Protein AF-A0A3A0BFG3-F1 (afdb_monomer_lite)

pLDDT: mean 81.3, std 15.58, range [42.5, 97.69]

Structure (mmCIF, N/CA/C/O backbone):
data_AF-A0A3A0BFG3-F1
#
_entry.id   AF-A0A3A0BFG3-F1
#
loop_
_atom_site.group_PDB
_atom_site.id
_atom_site.type_symbol
_atom_site.label_atom_id
_atom_site.label_alt_id
_atom_site.label_comp_id
_atom_site.label_asym_id
_atom_site.label_entity_id
_atom_site.label_seq_id
_atom_site.pdbx_PDB_ins_code
_atom_site.Cartn_x
_atom_site.Cartn_y
_atom_site.Cartn_z
_atom_site.occupancy
_atom_site.B_iso_or_equiv
_atom_site.auth_seq_id
_atom_site.auth_comp_id
_atom_site.auth_asym_id
_atom_site.auth_atom_id
_atom_site.pdbx_PDB_model_num
ATOM 1 N N . MET A 1 1 ? -41.362 4.534 38.836 1.00 50.16 1 MET A N 1
ATOM 2 C CA . MET A 1 1 ? -40.815 4.667 37.464 1.00 50.16 1 MET A CA 1
ATOM 3 C C . MET A 1 1 ? -39.299 4.898 37.449 1.00 50.16 1 MET A C 1
ATOM 5 O O . MET A 1 1 ? -38.653 4.411 36.536 1.00 50.16 1 MET A O 1
ATOM 9 N N . THR A 1 2 ? -38.711 5.540 38.466 1.00 55.62 2 THR A N 1
ATOM 10 C CA . THR A 1 2 ? -37.260 5.811 38.599 1.00 55.62 2 THR A CA 1
ATOM 11 C C . THR A 1 2 ? -36.348 4.574 38.647 1.00 55.62 2 THR A C 1
ATOM 13 O O . THR A 1 2 ? -35.239 4.629 38.128 1.00 55.62 2 THR A O 1
ATOM 16 N N . ASN A 1 3 ? -36.815 3.445 39.195 1.00 61.09 3 ASN A N 1
ATOM 17 C CA . ASN A 1 3 ? -36.013 2.213 39.295 1.00 61.09 3 ASN A CA 1
ATOM 18 C C . ASN A 1 3 ? -35.621 1.607 37.936 1.00 61.09 3 ASN A C 1
ATOM 20 O O . ASN A 1 3 ? -34.558 1.011 37.823 1.00 61.09 3 ASN A O 1
ATOM 24 N N . ASN A 1 4 ? -36.455 1.770 36.904 1.00 76.88 4 ASN A N 1
ATOM 25 C CA . ASN A 1 4 ? -36.194 1.171 35.594 1.00 76.88 4 ASN A CA 1
ATOM 26 C C . ASN A 1 4 ? -35.120 1.954 34.820 1.00 76.88 4 ASN A C 1
ATOM 28 O O . ASN A 1 4 ? -34.210 1.375 34.242 1.00 76.88 4 ASN A O 1
ATOM 32 N N . THR A 1 5 ? -35.176 3.288 34.877 1.00 76.25 5 THR A N 1
ATOM 33 C CA . THR A 1 5 ? -34.194 4.163 34.220 1.00 76.25 5 THR A CA 1
ATOM 34 C C . THR A 1 5 ? -32.791 3.976 34.786 1.00 76.25 5 THR A C 1
ATOM 36 O O . THR A 1 5 ? -31.824 3.942 34.030 1.00 76.25 5 THR A O 1
ATOM 39 N N . GLN A 1 6 ? -32.675 3.841 36.110 1.00 83.81 6 GLN A N 1
ATOM 40 C CA . GLN A 1 6 ? -31.373 3.667 36.747 1.00 83.81 6 GLN A CA 1
ATOM 41 C C . GLN A 1 6 ? -30.766 2.299 36.427 1.00 83.81 6 GLN A C 1
ATOM 43 O O . GLN A 1 6 ? -29.577 2.233 36.133 1.00 83.81 6 GLN A O 1
ATOM 48 N N . GLN A 1 7 ? -31.588 1.244 36.397 1.00 88.38 7 GLN A N 1
ATOM 49 C CA . GLN A 1 7 ? -31.144 -0.093 36.008 1.00 88.38 7 GLN A CA 1
ATOM 50 C C . GLN A 1 7 ? -30.594 -0.110 34.576 1.00 88.38 7 GLN A C 1
ATOM 52 O O . GLN A 1 7 ? -29.471 -0.553 34.365 1.00 88.38 7 GLN A O 1
ATOM 57 N N . VAL A 1 8 ? -31.322 0.469 33.614 1.00 88.81 8 VAL A N 1
ATOM 58 C CA . VAL A 1 8 ? -30.881 0.517 32.208 1.00 88.81 8 VAL A CA 1
ATOM 59 C C . VAL A 1 8 ? -29.557 1.270 32.055 1.00 88.81 8 VAL A C 1
ATOM 61 O O . VAL A 1 8 ? -28.673 0.826 31.328 1.00 88.81 8 VAL A O 1
ATOM 64 N N . LYS A 1 9 ? -29.369 2.388 32.767 1.00 90.31 9 LYS A N 1
ATOM 65 C CA . LYS A 1 9 ? -28.086 3.111 32.763 1.00 90.31 9 LYS A CA 1
ATOM 66 C C . LYS A 1 9 ? -26.944 2.262 33.322 1.00 90.31 9 LYS A C 1
ATOM 68 O O . LYS A 1 9 ? -25.845 2.293 32.773 1.00 90.31 9 LYS A O 1
ATOM 73 N N . THR A 1 10 ? -27.186 1.513 34.398 1.00 91.81 10 THR A N 1
ATOM 74 C CA . THR A 1 10 ? -26.193 0.599 34.978 1.00 91.81 10 THR A CA 1
ATOM 75 C C . THR A 1 10 ? -25.827 -0.520 34.005 1.00 91.81 10 THR A C 1
ATOM 77 O O . THR A 1 10 ? -24.641 -0.805 33.845 1.00 91.81 10 THR A O 1
ATOM 80 N N . ASP A 1 11 ? -26.808 -1.086 33.303 1.00 91.88 11 ASP A N 1
ATOM 81 C CA . ASP A 1 11 ? -26.583 -2.140 32.311 1.00 91.88 11 ASP A CA 1
ATOM 82 C C . ASP A 1 11 ? -25.744 -1.623 31.123 1.00 91.88 11 ASP A C 1
ATOM 84 O O . ASP A 1 11 ? -24.776 -2.270 30.722 1.00 91.88 11 ASP A O 1
ATOM 88 N N . LEU A 1 12 ? -26.026 -0.410 30.627 1.00 90.56 12 LEU A N 1
ATOM 89 C CA . LEU A 1 12 ? -25.234 0.239 29.568 1.00 90.56 12 LEU A CA 1
ATOM 90 C C . LEU A 1 12 ? -23.784 0.520 30.003 1.00 90.56 12 LEU A C 1
ATOM 92 O O . LEU A 1 12 ? -22.852 0.396 29.207 1.00 90.56 12 LEU A O 1
ATOM 96 N N . ILE A 1 13 ? -23.567 0.889 31.269 1.00 91.56 13 ILE A N 1
ATOM 97 C CA . ILE A 1 13 ? -22.219 1.089 31.822 1.00 91.56 13 ILE A CA 1
ATOM 98 C C . ILE A 1 13 ? -21.469 -0.245 31.924 1.00 91.56 13 ILE A C 1
ATOM 100 O O . ILE A 1 13 ? -20.296 -0.301 31.553 1.00 91.56 13 ILE A O 1
ATOM 104 N N . ALA A 1 14 ? -22.136 -1.314 32.368 1.00 92.50 14 ALA A N 1
ATOM 105 C CA . ALA A 1 14 ? -21.547 -2.651 32.431 1.00 92.50 14 ALA A CA 1
ATOM 106 C C . ALA A 1 14 ? -21.168 -3.176 31.034 1.00 92.50 14 ALA A C 1
ATOM 108 O O . ALA A 1 14 ? -20.123 -3.809 30.865 1.00 92.50 14 ALA A O 1
ATOM 109 N N . GLU A 1 15 ? -21.970 -2.863 30.015 1.00 88.56 15 GLU A N 1
ATOM 110 C CA . GLU A 1 15 ? -21.640 -3.170 28.625 1.00 88.56 15 GLU A CA 1
ATOM 111 C C . GLU A 1 15 ? -20.397 -2.400 28.148 1.00 88.56 15 GLU A C 1
ATOM 113 O O . GLU A 1 15 ? -19.517 -2.978 27.508 1.00 88.56 15 GLU A O 1
ATOM 118 N N . LEU A 1 16 ? -20.262 -1.115 28.503 1.00 88.06 16 LEU A N 1
ATOM 119 C CA . LEU A 1 16 ? -19.040 -0.352 28.227 1.00 88.06 16 LEU A CA 1
ATOM 120 C C . LEU A 1 16 ? -17.812 -0.945 28.931 1.00 88.06 16 LEU A C 1
ATOM 122 O O . LEU A 1 16 ? -16.733 -0.947 28.343 1.00 88.06 16 LEU A O 1
ATOM 126 N N . ASP A 1 17 ? -17.955 -1.466 30.151 1.00 89.62 17 ASP A N 1
ATOM 127 C CA . ASP A 1 17 ? -16.866 -2.144 30.865 1.00 89.62 17 ASP A CA 1
ATOM 128 C C . ASP A 1 17 ? -16.402 -3.421 30.158 1.00 89.62 17 ASP A C 1
ATOM 130 O O . ASP A 1 17 ? -15.196 -3.626 29.994 1.00 89.62 17 ASP A O 1
ATOM 134 N N . GLN A 1 18 ? -17.336 -4.237 29.662 1.00 86.69 18 GLN A N 1
ATOM 135 C CA . GLN A 1 18 ? -16.992 -5.398 28.833 1.00 86.69 18 GLN A CA 1
ATOM 136 C C . GLN A 1 18 ? -16.264 -4.977 27.554 1.00 86.69 18 GLN A C 1
ATOM 138 O O . GLN A 1 18 ? -15.241 -5.553 27.199 1.00 86.69 18 GLN A O 1
ATOM 143 N N . ARG A 1 19 ? -16.697 -3.892 26.907 1.00 81.50 19 ARG A N 1
ATOM 144 C CA . ARG A 1 19 ? -16.033 -3.378 25.697 1.00 81.50 19 ARG A CA 1
ATOM 145 C C . ARG A 1 19 ? -14.615 -2.861 25.949 1.00 81.50 19 ARG A C 1
ATOM 147 O O . ARG A 1 19 ? -13.792 -2.906 25.033 1.00 81.50 19 ARG A O 1
ATOM 154 N N . ILE A 1 20 ? -14.311 -2.367 27.152 1.00 83.25 20 ILE A N 1
ATOM 155 C CA . ILE A 1 20 ? -12.929 -2.045 27.548 1.00 83.25 20 ILE A CA 1
ATOM 156 C C . ILE A 1 20 ? -12.110 -3.338 27.641 1.00 83.25 20 ILE A C 1
ATOM 158 O O . ILE A 1 20 ? -10.992 -3.380 27.127 1.00 83.25 20 ILE A O 1
ATOM 162 N N . ALA A 1 21 ? -12.659 -4.384 28.269 1.00 83.38 21 ALA A N 1
ATOM 163 C CA . ALA A 1 21 ? -11.993 -5.681 28.402 1.00 83.38 21 ALA A CA 1
ATOM 164 C C . ALA A 1 21 ? -11.727 -6.338 27.035 1.00 83.38 21 ALA A C 1
ATOM 166 O O . ALA A 1 21 ? -10.638 -6.864 26.810 1.00 83.38 21 ALA A O 1
ATOM 167 N N . ASP A 1 22 ? -12.670 -6.208 26.100 1.00 79.88 22 ASP A N 1
ATOM 168 C CA . ASP A 1 22 ? -12.551 -6.687 24.718 1.00 79.88 22 ASP A CA 1
ATOM 169 C C . ASP A 1 22 ? -11.627 -5.815 23.841 1.00 79.88 22 ASP A C 1
ATOM 171 O O . ASP A 1 22 ? -11.401 -6.123 22.668 1.00 79.88 22 ASP A O 1
ATOM 175 N N . GLY A 1 23 ? -11.104 -4.698 24.366 1.00 72.19 23 GLY A N 1
ATOM 176 C CA . GLY A 1 23 ? -10.247 -3.768 23.624 1.00 72.19 23 GLY A CA 1
ATOM 177 C C . GLY A 1 23 ? -10.966 -3.003 22.505 1.00 72.19 23 GLY A C 1
ATOM 178 O O . GLY A 1 23 ? -10.316 -2.488 21.593 1.00 72.19 23 GLY A O 1
ATOM 179 N N . ILE A 1 24 ? -12.300 -2.929 22.553 1.00 72.94 24 ILE A N 1
ATOM 180 C CA . ILE A 1 24 ? -13.144 -2.264 21.547 1.00 72.94 24 ILE A CA 1
ATOM 181 C C . ILE A 1 24 ? -13.105 -0.741 21.724 1.00 72.94 24 ILE A C 1
ATOM 183 O O . ILE A 1 24 ? -13.128 -0.001 20.743 1.00 72.94 24 ILE A O 1
ATOM 187 N N . ILE A 1 25 ? -13.016 -0.262 22.967 1.00 76.88 25 ILE A N 1
ATOM 188 C CA . ILE A 1 25 ? -12.996 1.166 23.297 1.00 76.88 25 ILE A CA 1
ATOM 189 C C . ILE A 1 25 ? -11.826 1.505 24.228 1.00 76.88 25 ILE A C 1
ATOM 191 O O . ILE A 1 25 ? -11.535 0.786 25.181 1.00 76.88 25 ILE A O 1
ATOM 195 N N . GLU A 1 26 ? -11.147 2.624 23.962 1.00 79.38 26 GLU A N 1
ATOM 196 C CA . GLU A 1 26 ? -10.113 3.144 24.862 1.00 79.38 26 GLU A CA 1
ATOM 197 C C . GLU A 1 26 ? -10.727 3.585 26.195 1.00 79.38 26 GLU A C 1
ATOM 199 O O . GLU A 1 26 ? -11.787 4.214 26.229 1.00 79.38 26 GLU A O 1
ATOM 204 N N . LYS A 1 27 ? -10.023 3.312 27.300 1.00 83.75 27 LYS A N 1
ATOM 205 C CA . LYS A 1 27 ? -10.493 3.616 28.659 1.00 83.75 27 LYS A CA 1
ATOM 206 C C . LYS A 1 27 ? -10.908 5.082 28.836 1.00 83.75 27 LYS A C 1
ATOM 208 O O . LYS A 1 27 ? -11.953 5.349 29.412 1.00 83.75 27 LYS A O 1
ATOM 213 N N . THR A 1 28 ? -10.143 6.022 28.283 1.00 81.19 28 THR A N 1
ATOM 214 C CA . THR A 1 28 ? -10.436 7.466 28.322 1.00 81.19 28 THR A CA 1
ATOM 215 C C . THR A 1 28 ? -11.759 7.826 27.643 1.00 81.19 28 THR A C 1
ATOM 217 O O . THR A 1 28 ? -12.533 8.615 28.186 1.00 81.19 28 THR A O 1
ATOM 220 N N . ASN A 1 29 ? -12.050 7.224 26.487 1.00 81.38 29 ASN A N 1
ATOM 221 C CA . ASN A 1 29 ? -13.307 7.430 25.766 1.00 81.38 29 ASN A CA 1
ATOM 222 C C . ASN A 1 29 ? -14.477 6.778 26.509 1.00 81.38 29 ASN A C 1
ATOM 224 O O . ASN A 1 29 ? -15.533 7.389 26.650 1.00 81.38 29 ASN A O 1
ATOM 228 N N . ALA A 1 30 ? -14.280 5.571 27.043 1.00 87.44 30 ALA A N 1
ATOM 229 C CA . ALA A 1 30 ? -15.295 4.891 27.839 1.00 87.44 30 ALA A CA 1
ATOM 230 C C . ALA A 1 30 ? -15.634 5.658 29.127 1.00 87.44 30 ALA A C 1
ATOM 232 O O . ALA A 1 30 ? -16.807 5.792 29.466 1.00 87.44 30 ALA A O 1
ATOM 233 N N . ASP A 1 31 ? -14.638 6.225 29.811 1.00 90.00 31 ASP A N 1
ATOM 234 C CA . ASP A 1 31 ? -14.841 7.038 31.014 1.00 90.00 31 ASP A CA 1
ATOM 235 C C . ASP A 1 31 ? -15.672 8.300 30.719 1.00 90.00 31 ASP A C 1
ATOM 237 O O . ASP A 1 31 ? -16.517 8.690 31.529 1.00 90.00 31 ASP A O 1
ATOM 241 N N . LEU A 1 32 ? -15.483 8.924 29.548 1.00 90.12 32 LEU A N 1
ATOM 242 C CA . LEU A 1 32 ? -16.328 10.031 29.091 1.00 90.12 32 LEU A CA 1
ATOM 243 C C . LEU A 1 32 ? -17.768 9.566 28.826 1.00 90.12 32 LEU A C 1
ATOM 245 O O . LEU A 1 32 ? -18.706 10.186 29.325 1.00 90.12 32 LEU A O 1
ATOM 249 N N . LEU A 1 33 ? -17.951 8.461 28.097 1.00 91.06 33 LEU A N 1
ATOM 250 C CA . LEU A 1 33 ? -19.281 7.918 27.797 1.00 91.06 33 LEU A CA 1
ATOM 251 C C . LEU A 1 33 ? -20.046 7.532 29.067 1.00 91.06 33 LEU A C 1
ATOM 253 O O . LEU A 1 33 ? -21.224 7.856 29.187 1.00 91.06 33 LEU A O 1
ATOM 257 N N . LYS A 1 34 ? -19.383 6.930 30.059 1.00 93.50 34 LYS A N 1
ATOM 258 C CA . LYS A 1 34 ? -19.996 6.607 31.359 1.00 93.50 34 LYS A CA 1
ATOM 259 C C . LYS A 1 34 ? -20.505 7.849 32.087 1.00 93.50 34 LYS A C 1
ATOM 2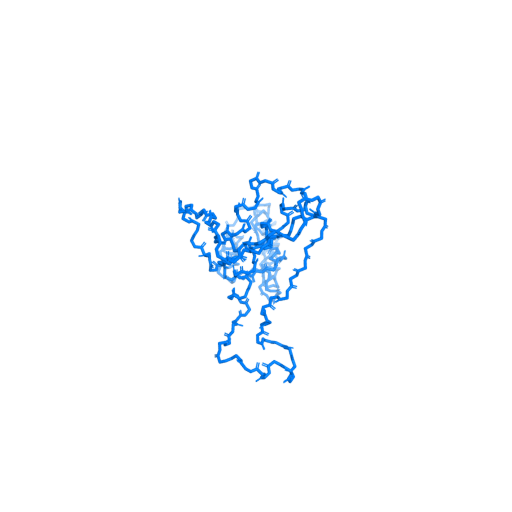61 O O . LYS A 1 34 ? -21.604 7.820 32.644 1.00 93.50 34 LYS A O 1
ATOM 266 N N . LYS A 1 35 ? -19.741 8.949 32.069 1.00 94.19 35 LYS A N 1
ATOM 267 C CA . LYS A 1 35 ? -20.185 10.231 32.645 1.00 94.19 35 LYS A CA 1
ATOM 268 C C . LYS A 1 35 ? -21.423 10.757 31.924 1.00 94.19 35 LYS A C 1
ATOM 270 O O . LYS A 1 35 ? -22.379 11.148 32.584 1.00 94.19 35 LYS A O 1
ATOM 275 N N . LEU A 1 36 ? -21.425 10.715 30.594 1.00 92.69 36 LEU A N 1
ATOM 276 C CA . LEU A 1 36 ? -22.550 11.170 29.777 1.00 92.69 36 LEU A CA 1
ATOM 277 C C . LEU A 1 36 ? -23.813 10.313 30.005 1.00 92.69 36 LEU A C 1
ATOM 279 O O . LEU A 1 36 ? -24.880 10.868 30.237 1.00 92.69 36 LEU A O 1
ATOM 283 N N . ILE A 1 37 ? -23.695 8.980 30.049 1.00 92.75 37 ILE A N 1
ATOM 284 C CA . ILE A 1 37 ? -24.814 8.054 30.335 1.00 92.75 37 ILE A CA 1
ATOM 285 C C . ILE A 1 37 ? -25.397 8.296 31.729 1.00 92.75 37 ILE A C 1
ATOM 287 O O . ILE A 1 37 ? -26.617 8.298 31.913 1.00 92.75 37 ILE A O 1
ATOM 291 N N . THR A 1 38 ? -24.530 8.517 32.720 1.00 92.75 38 THR A N 1
ATOM 292 C CA . THR A 1 38 ? -24.959 8.801 34.096 1.00 92.75 38 THR A CA 1
ATOM 293 C C . THR A 1 38 ? -25.799 10.079 34.138 1.00 92.75 38 THR A C 1
ATOM 295 O O . THR A 1 38 ? -26.884 10.076 34.727 1.00 92.75 38 THR A O 1
ATOM 298 N N . SER A 1 39 ? -25.341 11.125 33.445 1.00 92.38 39 SER A N 1
ATOM 299 C CA . SER A 1 39 ? -25.984 12.441 33.385 1.00 92.38 39 SER A CA 1
ATOM 300 C C . SER A 1 39 ? -27.173 12.548 32.423 1.00 92.38 39 SER A C 1
ATOM 302 O O . SER A 1 39 ? -27.833 13.575 32.444 1.00 92.38 39 SER A O 1
ATOM 304 N N . ALA A 1 40 ? -27.458 11.535 31.599 1.00 91.81 40 ALA A N 1
ATOM 305 C CA . ALA A 1 40 ? -28.534 11.592 30.606 1.00 91.81 40 ALA A CA 1
ATOM 306 C C . ALA A 1 40 ? -29.923 11.798 31.244 1.00 91.81 40 ALA A C 1
ATOM 308 O O . ALA A 1 40 ? -30.274 11.116 32.213 1.00 91.81 40 ALA A O 1
ATOM 309 N N . ASP A 1 41 ? -30.752 12.664 30.673 1.00 88.88 41 ASP A N 1
ATOM 310 C CA . ASP A 1 41 ? -32.079 13.004 31.202 1.00 88.88 41 ASP A CA 1
ATOM 311 C C . ASP A 1 41 ? -33.134 11.942 30.851 1.00 88.88 41 ASP A C 1
ATOM 313 O O . ASP A 1 41 ? -34.174 11.824 31.506 1.00 88.88 41 ASP A O 1
ATOM 317 N N . SER A 1 42 ? -32.862 11.120 29.833 1.00 90.25 42 SER A N 1
ATOM 318 C CA . SER A 1 42 ? -33.757 10.055 29.379 1.00 90.25 42 SER A CA 1
ATOM 319 C C . SER A 1 42 ? -33.029 8.745 29.072 1.00 90.25 42 SER A C 1
ATOM 321 O O . SER A 1 42 ? -31.827 8.711 28.814 1.00 90.25 42 SER A O 1
ATOM 323 N N . ILE A 1 43 ? -33.787 7.643 29.059 1.00 88.19 43 ILE A N 1
ATOM 324 C CA . ILE A 1 43 ? -33.279 6.330 28.633 1.00 88.19 43 ILE A CA 1
ATOM 325 C C . ILE A 1 43 ? -32.793 6.389 27.177 1.00 88.19 43 ILE A C 1
ATOM 327 O O . ILE A 1 43 ? -31.728 5.869 26.867 1.00 88.19 43 ILE A O 1
ATOM 331 N N . ASN A 1 44 ? -33.538 7.061 26.295 1.00 89.88 44 ASN A N 1
ATOM 332 C CA . ASN A 1 44 ? -33.179 7.171 24.880 1.00 89.88 44 ASN A CA 1
ATOM 333 C C . ASN A 1 44 ? -31.858 7.918 24.681 1.00 89.88 44 ASN A C 1
ATOM 335 O O . ASN A 1 44 ? -31.040 7.516 23.863 1.00 89.88 44 ASN A O 1
ATOM 339 N N . GLU A 1 45 ? -31.632 8.983 25.448 1.00 90.06 45 GLU A N 1
ATOM 340 C CA . GLU A 1 45 ? -30.365 9.709 25.427 1.00 90.06 45 GLU A CA 1
ATOM 341 C C . GLU A 1 45 ? -29.206 8.828 25.913 1.00 90.06 45 GLU A C 1
ATOM 343 O O . GLU A 1 45 ? -28.174 8.759 25.249 1.00 90.06 45 GLU A O 1
ATOM 348 N N . ALA A 1 46 ? -29.396 8.082 27.005 1.00 89.81 46 ALA A N 1
ATOM 349 C CA . ALA A 1 46 ? -28.400 7.130 27.495 1.00 89.81 46 ALA A CA 1
ATOM 350 C C . ALA A 1 46 ? -28.046 6.056 26.445 1.00 89.81 46 ALA A C 1
ATOM 352 O O . ALA A 1 46 ? -26.868 5.739 26.274 1.00 89.81 46 ALA A O 1
ATOM 353 N N . ILE A 1 47 ? -29.040 5.539 25.714 1.00 86.88 47 ILE A N 1
ATOM 354 C CA . ILE A 1 47 ? -28.840 4.570 24.625 1.00 86.88 47 ILE A CA 1
ATOM 355 C C . ILE A 1 47 ? -28.044 5.201 23.476 1.00 86.88 47 ILE A C 1
ATOM 357 O O . ILE A 1 47 ? -27.023 4.644 23.080 1.00 86.88 47 ILE A O 1
ATOM 361 N N . MET A 1 48 ? -28.434 6.390 22.998 1.00 84.62 48 MET A N 1
ATOM 362 C CA . MET A 1 48 ? -27.709 7.092 21.926 1.00 84.62 48 MET A CA 1
ATOM 363 C C . MET A 1 48 ? -26.249 7.374 22.308 1.00 84.62 48 MET A C 1
ATOM 365 O O . MET A 1 48 ? -25.345 7.221 21.488 1.00 84.62 48 MET A O 1
ATOM 369 N N . ILE A 1 49 ? -25.985 7.741 23.565 1.00 88.25 49 ILE A N 1
ATOM 370 C CA . ILE A 1 49 ? -24.619 7.937 24.067 1.00 88.25 49 ILE A CA 1
ATOM 371 C C . ILE A 1 49 ? -23.844 6.610 24.077 1.00 88.25 49 ILE A C 1
ATOM 373 O O . ILE A 1 49 ? -22.683 6.577 23.670 1.00 88.25 49 ILE A O 1
ATOM 377 N N . ALA A 1 50 ? -24.456 5.508 24.515 1.00 85.12 50 ALA A N 1
ATOM 378 C CA . ALA A 1 50 ? -23.811 4.194 24.522 1.00 85.12 50 ALA A CA 1
ATOM 379 C C . ALA A 1 50 ? -23.497 3.680 23.101 1.00 85.12 50 ALA A C 1
ATOM 381 O O . ALA A 1 50 ? -22.464 3.030 22.884 1.00 85.12 50 ALA A O 1
ATOM 382 N N . GLU A 1 51 ? -24.343 4.014 22.123 1.00 82.12 51 GLU A N 1
ATOM 383 C CA . GLU A 1 51 ? -24.139 3.733 20.698 1.00 82.12 51 GLU A CA 1
ATOM 384 C C . GLU A 1 51 ? -22.932 4.483 20.119 1.00 82.12 51 GLU A C 1
ATOM 386 O O . GLU A 1 51 ? -22.202 3.904 19.315 1.00 82.12 51 GLU A O 1
ATOM 391 N N . LEU A 1 52 ? -22.610 5.698 20.583 1.00 79.38 52 LEU A N 1
ATOM 392 C CA . LEU A 1 52 ? -21.366 6.385 20.185 1.00 79.38 52 LEU A CA 1
ATOM 393 C C . LEU A 1 52 ? -20.108 5.572 20.542 1.00 79.38 52 LEU A C 1
ATOM 395 O O . LEU A 1 52 ? -19.079 5.688 19.875 1.00 79.38 52 LEU A O 1
ATOM 399 N N . GLY A 1 53 ? -20.196 4.715 21.564 1.00 68.69 53 GLY A N 1
ATOM 400 C CA . GLY A 1 53 ? -19.151 3.764 21.947 1.00 68.69 53 GLY A CA 1
ATOM 401 C C . GLY A 1 53 ? -19.130 2.459 21.144 1.00 68.69 53 GLY A C 1
ATOM 402 O O . GLY A 1 53 ? -18.254 1.632 21.388 1.00 68.69 53 GLY A O 1
ATOM 403 N N . THR A 1 54 ? -20.080 2.234 20.225 1.00 63.44 54 THR A N 1
ATOM 404 C CA . THR A 1 54 ? -20.157 1.028 19.366 1.00 63.44 54 THR A CA 1
ATOM 405 C C . THR A 1 54 ? -19.476 1.197 18.009 1.00 63.44 54 THR A C 1
ATOM 407 O O . THR A 1 54 ? -19.150 0.205 17.357 1.00 63.44 54 THR A O 1
ATOM 410 N N . THR A 1 55 ? -19.236 2.437 17.571 1.00 55.78 55 THR A N 1
ATOM 411 C CA . THR A 1 55 ? -18.932 2.744 16.162 1.00 55.78 55 THR A CA 1
ATOM 412 C C . THR A 1 55 ? -17.536 2.312 15.704 1.00 55.78 55 THR A C 1
ATOM 414 O O . THR A 1 55 ? -17.262 2.301 14.508 1.00 55.78 55 THR A O 1
ATOM 417 N N . TYR A 1 56 ? -16.641 1.900 16.604 1.00 51.91 56 TYR A N 1
ATOM 418 C CA . TYR A 1 56 ? -15.270 1.560 16.229 1.00 51.91 56 TYR A CA 1
ATOM 419 C C . TYR A 1 56 ? -14.863 0.176 16.709 1.00 51.91 56 TYR A C 1
ATOM 421 O O . TYR A 1 56 ? -14.051 0.021 17.615 1.00 51.91 56 TYR A O 1
ATOM 429 N N . LYS A 1 57 ? -15.278 -0.857 15.971 1.00 49.19 57 LYS A N 1
ATOM 430 C CA . LYS A 1 57 ? -14.314 -1.934 15.761 1.00 49.19 57 LYS A CA 1
ATOM 431 C C . LYS A 1 57 ? -13.161 -1.323 14.966 1.00 49.19 57 LYS A C 1
ATOM 433 O O . LYS A 1 57 ? -13.326 -1.006 13.790 1.00 49.19 57 LYS A O 1
ATOM 438 N N . ARG A 1 58 ? -11.978 -1.179 15.572 1.00 51.38 58 ARG A N 1
ATOM 439 C CA . ARG A 1 58 ? -10.719 -1.012 14.819 1.00 51.38 58 ARG A CA 1
ATOM 440 C C . ARG A 1 58 ? -10.392 -2.320 14.082 1.00 51.38 58 ARG A C 1
ATOM 442 O O . ARG A 1 58 ? -9.322 -2.893 14.244 1.00 51.38 58 ARG A O 1
ATOM 449 N N . THR A 1 59 ? -11.325 -2.830 13.280 1.00 59.62 59 THR A N 1
ATOM 450 C CA . THR A 1 59 ? -11.100 -3.937 12.353 1.00 59.62 59 THR A CA 1
ATOM 451 C C . THR A 1 59 ? -10.314 -3.378 11.183 1.00 59.62 59 THR A C 1
ATOM 453 O O . THR A 1 59 ? -10.871 -2.938 10.181 1.00 59.62 59 THR A O 1
ATOM 456 N N . GLY A 1 60 ? -9.004 -3.310 11.358 1.00 67.44 60 GLY A N 1
ATOM 457 C CA . GLY A 1 60 ? -8.094 -2.788 10.361 1.00 67.44 60 GLY A CA 1
ATOM 458 C C . GLY A 1 60 ? -6.661 -3.098 10.745 1.00 67.44 60 GLY A C 1
ATOM 459 O O . GLY A 1 60 ? -6.306 -3.152 11.924 1.00 67.44 60 GLY A O 1
ATOM 460 N N . PHE A 1 61 ? -5.833 -3.311 9.736 1.00 72.56 61 PHE A N 1
ATOM 461 C CA . PHE A 1 61 ? -4.400 -3.410 9.923 1.00 72.56 61 PHE A CA 1
ATOM 462 C C . PHE A 1 61 ? -3.829 -1.995 10.067 1.00 72.56 61 PHE A C 1
ATOM 464 O O . PHE A 1 61 ? -3.838 -1.223 9.109 1.00 72.56 61 PHE A O 1
ATOM 471 N N . HIS A 1 62 ? -3.383 -1.646 11.273 1.00 76.06 62 HIS A N 1
ATOM 472 C CA . HIS A 1 62 ? -2.852 -0.323 11.598 1.00 76.06 62 HIS A CA 1
ATOM 473 C C . HIS A 1 62 ? -1.340 -0.405 11.799 1.00 76.06 62 HIS A C 1
ATOM 475 O O . HIS A 1 62 ? -0.836 -1.351 12.404 1.00 76.06 62 HIS A O 1
ATOM 481 N N . PHE A 1 63 ? -0.627 0.599 11.307 1.00 74.50 63 PHE A N 1
ATOM 482 C CA . PHE A 1 63 ? 0.803 0.775 11.523 1.00 74.50 63 PHE A CA 1
ATOM 483 C C . PHE A 1 63 ? 1.119 2.267 11.534 1.00 74.50 63 PHE A C 1
ATOM 485 O O . PHE A 1 63 ? 0.435 3.050 10.862 1.00 74.50 63 PHE A O 1
ATOM 492 N N . ASP A 1 64 ? 2.157 2.658 12.269 1.00 67.62 64 ASP A N 1
ATOM 493 C CA . ASP A 1 64 ? 2.603 4.046 12.284 1.00 67.62 64 ASP A CA 1
ATOM 494 C C . ASP A 1 64 ? 3.189 4.405 10.922 1.00 67.62 64 ASP A C 1
ATOM 496 O O . ASP A 1 64 ? 4.334 4.072 10.608 1.00 67.62 64 ASP A O 1
ATOM 500 N N . LYS A 1 65 ? 2.389 5.086 10.094 1.00 63.06 65 LYS A N 1
ATOM 501 C CA . LYS A 1 65 ? 2.807 5.519 8.763 1.00 63.06 65 LYS A CA 1
ATOM 502 C C . LYS A 1 65 ? 3.880 6.594 8.894 1.00 63.06 65 LYS A C 1
ATOM 504 O O . LYS A 1 65 ? 3.589 7.785 9.014 1.00 63.06 65 LYS A O 1
ATOM 509 N N . ARG A 1 66 ? 5.137 6.185 8.779 1.00 65.88 66 ARG A N 1
ATOM 510 C CA . ARG A 1 66 ? 6.265 7.086 8.546 1.00 65.88 66 ARG A CA 1
ATOM 511 C C . ARG A 1 66 ? 6.228 7.483 7.079 1.00 65.88 66 ARG A C 1
ATOM 513 O O . ARG A 1 66 ? 6.889 6.875 6.247 1.00 65.88 66 ARG A O 1
ATOM 520 N N . LEU A 1 67 ? 5.354 8.434 6.753 1.00 56.56 67 LEU A N 1
ATOM 521 C CA . LEU A 1 67 ? 5.261 9.009 5.415 1.00 56.56 67 LEU A CA 1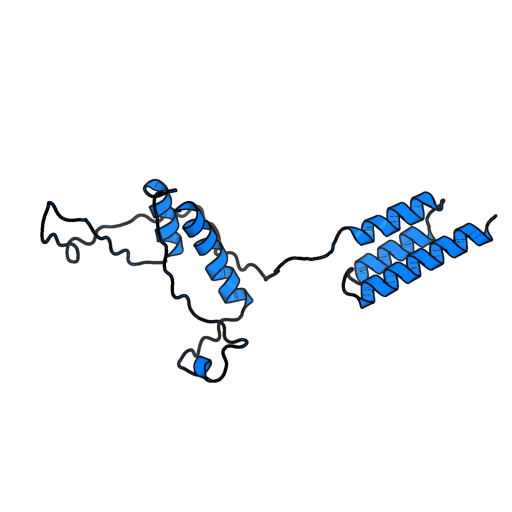
ATOM 522 C C . LEU A 1 67 ? 6.666 9.436 4.967 1.00 56.56 67 LEU A C 1
ATOM 524 O O . LEU A 1 67 ? 7.229 10.381 5.522 1.00 56.56 67 LEU A O 1
ATOM 528 N N . GLU A 1 68 ? 7.208 8.782 3.936 1.00 58.84 68 GLU A N 1
ATOM 529 C CA . GLU A 1 68 ? 8.115 9.483 3.031 1.00 58.84 68 GLU A CA 1
ATOM 530 C C . GLU A 1 68 ? 7.366 10.754 2.614 1.00 58.84 68 GLU A C 1
ATOM 532 O O . GLU A 1 68 ? 6.225 10.685 2.145 1.00 58.84 68 GLU A O 1
ATOM 537 N N . ARG A 1 69 ? 7.931 11.924 2.936 1.00 57.03 69 ARG A N 1
ATOM 538 C CA . ARG A 1 69 ? 7.271 13.205 2.681 1.00 57.03 69 ARG A CA 1
ATOM 539 C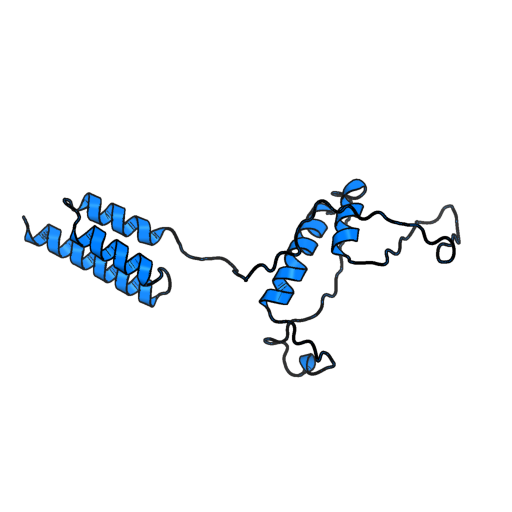 C . ARG A 1 69 ? 6.970 13.270 1.189 1.00 57.03 69 ARG A C 1
ATOM 541 O O . ARG A 1 69 ? 7.897 13.268 0.386 1.00 57.03 69 ARG A O 1
ATOM 548 N N . MET A 1 70 ? 5.690 13.329 0.830 1.00 56.19 70 MET A N 1
ATOM 549 C CA . MET A 1 70 ? 5.297 13.684 -0.528 1.00 56.19 70 MET A CA 1
ATOM 550 C C . MET A 1 70 ? 5.667 15.153 -0.703 1.00 56.19 70 MET A C 1
ATOM 552 O O . MET A 1 70 ? 4.972 16.035 -0.207 1.00 56.19 70 MET A O 1
ATOM 556 N N . THR A 1 71 ? 6.840 15.401 -1.273 1.00 65.31 71 THR A N 1
ATOM 557 C CA . THR A 1 71 ? 7.295 16.743 -1.616 1.00 65.31 71 THR A CA 1
ATOM 558 C C . THR A 1 71 ? 6.857 17.066 -3.038 1.00 65.31 71 THR A C 1
ATOM 560 O O . THR A 1 71 ? 6.660 16.167 -3.854 1.00 65.31 71 THR A O 1
ATOM 563 N N . ASP A 1 72 ? 6.804 18.352 -3.375 1.00 68.31 72 ASP A N 1
ATOM 564 C CA . ASP A 1 72 ? 6.589 18.819 -4.754 1.00 68.31 72 ASP A CA 1
ATOM 565 C C . ASP A 1 72 ? 7.809 18.556 -5.668 1.00 68.31 72 ASP A C 1
ATOM 567 O O . ASP A 1 72 ? 7.930 19.098 -6.767 1.00 68.31 72 ASP A O 1
ATOM 571 N N . THR A 1 73 ? 8.765 17.741 -5.210 1.00 78.31 73 THR A N 1
ATOM 572 C CA . THR A 1 73 ? 9.988 17.419 -5.938 1.00 78.31 73 THR A CA 1
ATOM 573 C C . THR A 1 73 ? 9.691 16.390 -7.018 1.00 78.31 73 THR A C 1
ATOM 575 O O . THR A 1 73 ? 9.424 15.225 -6.734 1.00 78.31 73 THR A O 1
ATOM 578 N N . ILE A 1 74 ? 9.826 16.802 -8.273 1.00 76.69 74 ILE A N 1
ATOM 579 C CA . ILE A 1 74 ? 9.733 15.902 -9.420 1.00 76.69 74 ILE A CA 1
ATOM 580 C C . ILE A 1 74 ? 11.136 15.387 -9.755 1.00 76.69 74 ILE A C 1
ATOM 582 O O . ILE A 1 74 ? 12.061 16.173 -9.970 1.00 76.69 74 ILE A O 1
ATOM 586 N N . LYS A 1 75 ? 11.300 14.064 -9.830 1.00 87.56 75 LYS A N 1
ATOM 587 C CA . LYS A 1 75 ? 12.514 13.431 -10.366 1.00 87.56 75 LYS A CA 1
ATOM 588 C C . LYS A 1 75 ? 12.251 12.956 -11.786 1.00 87.56 75 LYS A C 1
ATOM 590 O O . LYS A 1 75 ? 11.206 12.371 -12.032 1.00 87.56 75 LYS A O 1
ATOM 595 N N . TYR A 1 76 ? 13.189 13.191 -12.698 1.00 88.56 76 TYR A N 1
ATOM 596 C CA . TYR A 1 76 ? 13.093 12.770 -14.097 1.00 88.56 76 TYR A CA 1
ATOM 597 C C . TYR A 1 76 ? 14.101 11.663 -14.411 1.00 88.56 76 TYR A C 1
ATOM 599 O O . TYR A 1 76 ? 15.182 11.592 -13.820 1.00 88.56 76 TYR A O 1
ATOM 607 N N . PHE A 1 77 ? 13.773 10.812 -15.384 1.00 91.75 77 PHE A N 1
ATOM 608 C CA . PHE A 1 77 ? 14.725 9.838 -15.903 1.00 91.75 77 PHE A CA 1
ATOM 609 C C . PHE A 1 77 ? 15.791 10.519 -16.760 1.00 91.75 77 PHE A C 1
ATOM 611 O O . PHE A 1 77 ? 15.490 11.291 -17.669 1.00 91.75 77 PHE A O 1
ATOM 618 N N . LYS A 1 78 ? 17.056 10.176 -16.508 1.00 93.94 78 LYS A N 1
ATOM 619 C CA . LYS A 1 78 ? 18.180 10.529 -17.376 1.00 93.94 78 LYS A CA 1
ATOM 620 C C . LYS A 1 78 ? 18.710 9.263 -18.035 1.00 93.94 78 LYS A C 1
ATOM 622 O O . LYS A 1 78 ? 19.175 8.356 -17.348 1.00 93.94 78 LYS A O 1
ATOM 627 N N . LYS A 1 79 ? 18.672 9.210 -19.366 1.00 93.94 79 LYS A N 1
ATOM 628 C CA . LYS A 1 79 ? 19.235 8.086 -20.120 1.00 93.94 79 LYS A CA 1
ATOM 629 C C . LYS A 1 79 ? 20.753 8.036 -19.939 1.00 93.94 79 LYS A C 1
ATOM 631 O O . LYS A 1 79 ? 21.442 9.046 -20.081 1.00 93.94 79 LYS A O 1
ATOM 636 N N . ASN A 1 80 ? 21.274 6.852 -19.627 1.00 95.75 80 ASN A N 1
ATOM 637 C CA . ASN A 1 80 ? 22.710 6.610 -19.574 1.00 95.75 80 ASN A CA 1
ATOM 638 C C . ASN A 1 80 ? 23.172 6.020 -20.908 1.00 95.75 80 ASN A C 1
ATOM 640 O O . ASN A 1 80 ? 23.065 4.815 -21.117 1.00 95.75 80 ASN A O 1
ATOM 644 N N . GLU A 1 81 ? 23.693 6.867 -21.796 1.00 95.00 81 GLU A N 1
ATOM 645 C CA . GLU A 1 81 ? 24.132 6.453 -23.137 1.00 95.00 81 GLU A CA 1
ATOM 646 C C . GLU A 1 81 ? 25.245 5.397 -23.114 1.00 95.00 81 GLU A C 1
ATOM 648 O O . GLU A 1 81 ? 25.301 4.560 -24.003 1.00 95.00 81 GLU A O 1
ATOM 653 N N . LYS A 1 82 ? 26.099 5.377 -22.081 1.00 95.12 82 LYS A N 1
ATOM 654 C CA . LYS A 1 82 ? 27.196 4.398 -21.984 1.00 95.12 82 LYS A CA 1
ATOM 655 C C . LYS A 1 82 ? 26.704 2.988 -21.654 1.00 95.12 82 LYS A C 1
ATOM 657 O O . LYS A 1 82 ? 27.317 2.020 -22.080 1.00 95.12 82 LYS A O 1
ATOM 662 N N . LEU A 1 83 ? 25.634 2.882 -20.864 1.00 92.88 83 LEU A N 1
ATOM 663 C CA . LEU A 1 83 ? 25.032 1.603 -20.463 1.00 92.88 83 LEU A CA 1
ATOM 664 C C . LEU A 1 83 ? 23.838 1.210 -21.343 1.00 92.88 83 LEU A C 1
ATOM 666 O O . LEU A 1 83 ? 23.311 0.111 -21.203 1.00 92.88 83 LEU A O 1
ATOM 670 N N . SER A 1 84 ? 23.399 2.103 -22.231 1.00 92.62 84 SER A N 1
ATOM 671 C CA . SER A 1 84 ? 22.321 1.838 -23.179 1.00 92.62 84 SER A CA 1
ATOM 672 C C . SER A 1 84 ? 22.901 1.244 -24.454 1.00 92.62 84 SER A C 1
ATOM 674 O O . SER A 1 84 ? 23.764 1.846 -25.085 1.00 92.62 84 SER A O 1
ATOM 676 N N . PHE A 1 85 ? 22.392 0.094 -24.872 1.00 91.69 85 PHE A N 1
ATOM 677 C CA . PHE A 1 85 ? 22.788 -0.550 -26.119 1.00 91.69 85 PHE A CA 1
ATOM 678 C C . PHE A 1 85 ? 21.567 -1.160 -26.804 1.00 91.69 85 PHE A C 1
ATOM 680 O O . PHE A 1 85 ? 20.565 -1.469 -26.160 1.00 91.69 85 PHE A O 1
ATOM 687 N N . VAL A 1 86 ? 21.649 -1.313 -28.124 1.00 91.31 86 VAL A N 1
ATOM 688 C CA . VAL A 1 86 ? 20.608 -1.936 -28.948 1.00 91.31 86 VAL A CA 1
ATOM 689 C C . VAL A 1 86 ? 21.265 -3.073 -29.715 1.00 91.31 86 VAL A C 1
ATOM 691 O O . VAL A 1 86 ? 22.198 -2.828 -30.475 1.00 91.31 86 VAL A O 1
ATOM 694 N N . GLN A 1 87 ? 20.802 -4.304 -29.492 1.00 86.81 87 GLN A N 1
ATOM 695 C CA . GLN A 1 87 ? 21.269 -5.470 -30.251 1.00 86.81 87 GLN A CA 1
ATOM 696 C C . GLN A 1 87 ? 20.489 -5.633 -31.562 1.00 86.81 87 GLN A C 1
ATOM 698 O O . GLN A 1 87 ? 21.094 -5.834 -32.608 1.00 86.81 87 GLN A O 1
ATOM 703 N N . ASP A 1 88 ? 19.163 -5.472 -31.515 1.00 91.69 88 ASP A N 1
ATOM 704 C CA . ASP A 1 88 ? 18.273 -5.495 -32.677 1.00 91.69 88 ASP A CA 1
ATOM 705 C C . ASP A 1 88 ? 17.232 -4.373 -32.548 1.00 91.69 88 ASP A C 1
ATOM 707 O O . ASP A 1 88 ? 16.628 -4.188 -31.492 1.00 91.69 88 ASP A O 1
ATOM 711 N N . LYS A 1 89 ? 17.037 -3.607 -33.626 1.00 89.00 89 LYS A N 1
ATOM 712 C CA . LYS A 1 89 ? 16.073 -2.499 -33.681 1.00 89.00 89 LYS A CA 1
ATOM 713 C C . LYS A 1 89 ? 14.623 -2.974 -33.786 1.00 89.00 89 LYS A C 1
ATOM 715 O O . LYS A 1 89 ? 13.729 -2.196 -33.471 1.00 89.00 89 LYS A O 1
ATOM 720 N N . ASN A 1 90 ? 14.401 -4.210 -34.228 1.00 92.69 90 ASN A N 1
ATOM 721 C CA . ASN A 1 90 ? 13.068 -4.786 -34.394 1.00 92.69 90 ASN A CA 1
ATOM 722 C C . ASN A 1 90 ? 12.628 -5.626 -33.182 1.00 92.69 90 ASN A C 1
ATOM 724 O O . ASN A 1 90 ? 11.470 -6.032 -33.108 1.00 92.69 90 ASN A O 1
ATOM 728 N N . ALA A 1 91 ? 13.534 -5.888 -32.236 1.00 91.00 91 ALA A N 1
ATOM 729 C CA . ALA A 1 91 ? 13.246 -6.657 -31.033 1.00 91.00 91 ALA A CA 1
ATOM 730 C C . ALA A 1 91 ? 12.535 -5.825 -29.949 1.00 91.00 91 ALA A C 1
ATOM 732 O O . ALA A 1 91 ? 12.491 -4.592 -29.982 1.00 91.00 91 ALA A O 1
ATOM 733 N N . LEU A 1 92 ? 11.997 -6.521 -28.943 1.00 88.75 92 LEU A N 1
ATOM 734 C CA . LEU A 1 92 ? 11.399 -5.891 -27.767 1.00 88.75 92 LEU A CA 1
ATOM 735 C C . LEU A 1 92 ? 12.432 -5.043 -27.013 1.00 88.75 92 LEU A C 1
ATOM 737 O O . LEU A 1 92 ? 13.554 -5.469 -26.744 1.00 88.75 92 LEU A O 1
ATOM 741 N N . THR A 1 93 ? 12.027 -3.831 -26.634 1.00 90.06 93 THR A N 1
ATOM 742 C CA . THR A 1 93 ? 12.869 -2.938 -25.835 1.00 90.06 93 THR A CA 1
ATOM 743 C C . THR A 1 93 ? 12.679 -3.224 -24.349 1.00 90.06 93 THR A C 1
ATOM 745 O O . THR A 1 93 ? 11.603 -2.997 -23.799 1.00 90.06 93 THR A O 1
ATOM 748 N N . HIS A 1 94 ? 13.749 -3.643 -23.679 1.00 92.62 94 HIS A N 1
ATOM 749 C CA . HIS A 1 94 ? 13.805 -3.770 -22.223 1.00 92.62 94 HIS A CA 1
ATOM 750 C C . HIS A 1 94 ? 14.424 -2.510 -21.603 1.00 92.62 94 HIS A C 1
ATOM 752 O O . HIS A 1 94 ? 15.333 -1.907 -22.177 1.00 92.62 94 HIS A O 1
ATOM 758 N N . LYS A 1 95 ? 13.933 -2.089 -20.432 1.00 92.81 95 LYS A N 1
ATOM 759 C CA . LYS A 1 95 ? 14.421 -0.899 -19.716 1.00 92.81 95 LYS A CA 1
ATOM 760 C C . LYS A 1 95 ? 14.927 -1.299 -18.333 1.00 92.81 95 LYS A C 1
ATOM 762 O O . LYS A 1 95 ? 14.220 -1.979 -17.597 1.00 92.81 95 LYS A O 1
ATOM 767 N N . LEU A 1 96 ? 16.118 -0.824 -17.975 1.00 95.00 96 LEU A N 1
ATOM 768 C CA . LEU A 1 96 ? 16.641 -0.866 -16.612 1.00 95.00 96 LEU A CA 1
ATOM 769 C C . LEU A 1 96 ? 16.625 0.555 -16.046 1.00 95.00 96 LEU A C 1
ATOM 771 O O . LEU A 1 96 ? 17.204 1.467 -16.636 1.00 95.00 96 LEU A O 1
ATOM 775 N N . ILE A 1 97 ? 15.965 0.736 -14.906 1.00 94.88 97 ILE A N 1
ATOM 776 C CA . ILE A 1 97 ? 15.912 2.008 -14.184 1.00 94.88 97 ILE A CA 1
ATOM 777 C C . ILE A 1 97 ? 16.750 1.852 -12.916 1.00 94.88 97 ILE A C 1
ATOM 779 O O . ILE A 1 97 ? 16.569 0.893 -12.173 1.00 94.88 97 ILE A O 1
ATOM 783 N N . ILE A 1 98 ? 17.661 2.794 -12.673 1.00 94.44 98 ILE A N 1
ATOM 784 C CA . ILE A 1 98 ? 18.520 2.815 -11.484 1.00 94.44 98 ILE A CA 1
ATOM 785 C C . ILE A 1 98 ? 18.126 4.025 -10.638 1.00 94.44 98 ILE A C 1
ATOM 787 O O . ILE A 1 98 ? 18.211 5.160 -11.106 1.00 94.44 98 ILE A O 1
ATOM 791 N N . GLY A 1 99 ? 17.696 3.783 -9.402 1.00 92.56 99 GLY A N 1
ATOM 792 C CA . GLY A 1 99 ? 17.253 4.816 -8.470 1.00 92.56 99 GLY A CA 1
ATOM 793 C C . GLY A 1 99 ? 16.307 4.255 -7.413 1.00 92.56 99 GLY A C 1
ATOM 794 O O . GLY A 1 99 ? 16.135 3.040 -7.313 1.00 92.56 99 GLY A O 1
ATOM 795 N N . ASP A 1 100 ? 15.682 5.146 -6.643 1.00 92.06 100 ASP A N 1
ATOM 796 C CA . ASP A 1 100 ? 14.599 4.752 -5.743 1.00 92.06 100 ASP A CA 1
ATOM 797 C C . ASP A 1 100 ? 13.384 4.295 -6.564 1.00 92.06 100 ASP A C 1
ATOM 799 O O . ASP A 1 100 ? 12.961 4.948 -7.525 1.00 92.06 100 ASP A O 1
ATOM 803 N N . ASN A 1 101 ? 12.826 3.147 -6.197 1.00 93.88 101 ASN A N 1
ATOM 804 C CA . ASN A 1 101 ? 11.684 2.559 -6.885 1.00 93.88 101 ASN A CA 1
ATOM 805 C C . ASN A 1 101 ? 10.399 3.384 -6.708 1.00 93.88 101 ASN A C 1
ATOM 807 O O . ASN A 1 101 ? 9.556 3.342 -7.598 1.00 93.88 101 ASN A O 1
ATOM 811 N N . TYR A 1 102 ? 10.243 4.166 -5.639 1.00 92.19 102 TYR A N 1
ATOM 812 C CA . TYR A 1 102 ? 9.097 5.061 -5.476 1.00 92.19 102 TYR A CA 1
ATOM 813 C C . TYR A 1 102 ? 9.052 6.121 -6.588 1.00 92.19 102 TYR A C 1
ATOM 815 O O . TYR A 1 102 ? 8.046 6.241 -7.290 1.00 92.19 102 TYR A O 1
ATOM 823 N N . ASP A 1 103 ? 10.166 6.821 -6.818 1.00 91.50 103 ASP A N 1
ATOM 824 C CA . ASP A 1 103 ? 10.271 7.838 -7.873 1.00 91.50 103 ASP A CA 1
ATOM 825 C C . ASP A 1 103 ? 10.137 7.222 -9.273 1.00 91.50 103 ASP A C 1
ATOM 827 O O . ASP A 1 103 ? 9.521 7.808 -10.170 1.00 91.50 103 ASP A O 1
ATOM 831 N N . ALA A 1 104 ? 10.694 6.021 -9.465 1.00 93.88 104 ALA A N 1
ATOM 832 C CA . ALA A 1 104 ? 10.576 5.287 -10.718 1.00 93.88 104 ALA A CA 1
ATOM 833 C C . ALA A 1 104 ? 9.119 4.910 -11.019 1.00 93.88 104 ALA A C 1
ATOM 835 O O . ALA A 1 104 ? 8.637 5.169 -12.121 1.00 93.88 104 ALA A O 1
ATOM 836 N N . LEU A 1 105 ? 8.401 4.347 -10.041 1.00 94.19 105 LEU A N 1
ATOM 837 C CA . LEU A 1 105 ? 6.984 4.001 -10.174 1.00 94.19 105 LEU A CA 1
ATOM 838 C C . LEU A 1 105 ? 6.134 5.242 -10.465 1.00 94.19 105 LEU A C 1
ATOM 840 O O . LEU A 1 105 ? 5.261 5.185 -11.329 1.00 94.19 105 LEU A O 1
ATOM 844 N N . LEU A 1 106 ? 6.416 6.369 -9.803 1.00 92.19 106 LEU A N 1
ATOM 845 C CA . LEU A 1 106 ? 5.705 7.626 -10.037 1.00 92.19 106 LEU A CA 1
ATOM 846 C C . LEU A 1 106 ? 5.857 8.109 -11.487 1.00 92.19 106 LEU A C 1
ATOM 848 O O . LEU A 1 106 ? 4.866 8.470 -12.118 1.00 92.19 106 LEU A O 1
ATOM 852 N N . ASN A 1 107 ? 7.072 8.062 -12.039 1.00 92.69 107 ASN A N 1
ATOM 853 C CA . ASN A 1 107 ? 7.317 8.421 -13.438 1.00 92.69 107 ASN A CA 1
ATOM 854 C C . ASN A 1 107 ? 6.678 7.426 -14.416 1.00 92.69 107 ASN A C 1
ATOM 856 O O . ASN A 1 107 ? 6.106 7.833 -15.426 1.00 92.69 107 ASN A O 1
ATOM 860 N N . LEU A 1 108 ? 6.740 6.123 -14.121 1.00 94.19 108 LEU A N 1
ATOM 861 C CA . LEU A 1 108 ? 6.145 5.090 -14.974 1.00 94.19 108 LEU A CA 1
ATOM 862 C C . LEU A 1 108 ? 4.631 5.263 -15.130 1.00 94.19 108 LEU A C 1
ATOM 864 O O . LEU A 1 108 ? 4.095 4.923 -16.182 1.00 94.19 108 LEU A O 1
ATOM 868 N N . LEU A 1 109 ? 3.938 5.841 -14.145 1.00 93.81 109 LEU A N 1
ATOM 869 C CA . LEU A 1 109 ? 2.498 6.109 -14.239 1.00 93.81 109 LEU A CA 1
ATOM 870 C C . LEU A 1 109 ? 2.112 7.094 -15.347 1.00 93.81 109 LEU A C 1
ATOM 872 O O . LEU A 1 109 ? 0.941 7.126 -15.723 1.00 93.81 109 LEU A O 1
ATOM 876 N N . ILE A 1 110 ? 3.049 7.890 -15.865 1.00 92.50 110 ILE A N 1
ATOM 877 C CA . ILE A 1 110 ? 2.778 8.822 -16.967 1.00 92.50 110 ILE A CA 1
ATOM 878 C C . ILE A 1 110 ? 2.483 8.042 -18.256 1.00 92.50 110 ILE A C 1
ATOM 880 O O . ILE A 1 110 ? 1.541 8.363 -18.975 1.00 92.50 110 ILE A O 1
ATOM 884 N N . GLU A 1 111 ? 3.254 6.987 -18.529 1.00 92.19 111 GLU A N 1
ATOM 885 C CA . GLU A 1 111 ? 3.178 6.238 -19.791 1.00 92.19 111 GLU A CA 1
ATOM 886 C C . GLU A 1 111 ? 2.527 4.851 -19.651 1.00 92.19 111 GLU A C 1
ATOM 888 O O . GLU A 1 111 ? 1.901 4.376 -20.603 1.00 92.19 111 GLU A O 1
ATOM 893 N N . TYR A 1 112 ? 2.650 4.202 -18.487 1.00 95.62 112 TYR A N 1
ATOM 894 C CA . TYR A 1 112 ? 2.340 2.778 -18.269 1.00 95.62 112 TYR A CA 1
ATOM 895 C C . TYR A 1 112 ? 1.176 2.519 -17.303 1.00 95.62 112 TYR A C 1
ATOM 897 O O . TYR A 1 112 ? 0.978 1.387 -16.867 1.00 95.62 112 TYR A O 1
ATOM 905 N N . ARG A 1 113 ? 0.386 3.540 -16.956 1.00 97.62 113 ARG A N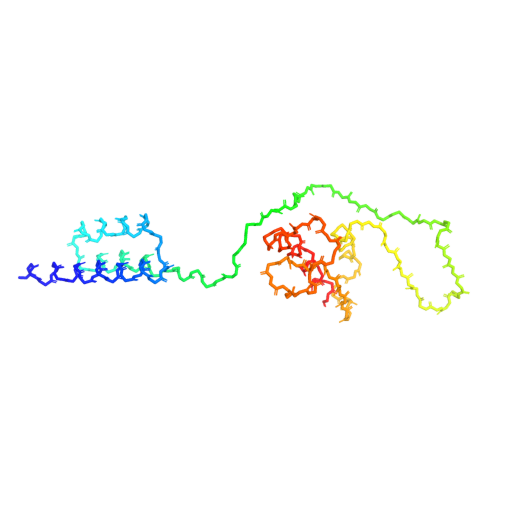 1
ATOM 906 C CA . ARG A 1 113 ? -0.821 3.367 -16.132 1.00 97.62 113 ARG A CA 1
ATOM 907 C C . ARG A 1 113 ? -1.793 2.377 -16.786 1.00 97.62 113 ARG A C 1
ATOM 909 O O . ARG A 1 113 ? -2.200 2.601 -17.924 1.00 97.62 113 ARG A O 1
ATOM 916 N N . GLY A 1 114 ? -2.170 1.326 -16.056 1.00 97.56 114 GLY A N 1
ATOM 917 C CA . GLY A 1 114 ? -3.061 0.261 -16.535 1.00 97.56 114 GLY A CA 1
ATOM 918 C C . GLY A 1 114 ? -2.503 -0.596 -17.680 1.00 97.56 114 GLY A C 1
ATOM 919 O O . GLY A 1 114 ? -3.283 -1.152 -18.448 1.00 97.56 114 GLY A O 1
ATOM 920 N N . LYS A 1 115 ? -1.176 -0.632 -17.878 1.00 97.12 115 LYS A N 1
ATOM 921 C CA . LYS A 1 115 ? -0.528 -1.331 -19.009 1.00 97.12 115 LYS A CA 1
ATOM 922 C C . LYS A 1 115 ? 0.390 -2.479 -18.594 1.00 97.12 115 LYS A C 1
ATOM 924 O O . LYS A 1 115 ? 0.994 -3.100 -19.462 1.00 97.12 115 LYS A O 1
ATOM 929 N N . ILE A 1 116 ? 0.569 -2.720 -17.297 1.00 96.81 116 ILE A N 1
ATOM 930 C CA . ILE A 1 116 ? 1.472 -3.757 -16.796 1.00 96.81 116 ILE A CA 1
ATOM 931 C C . ILE A 1 116 ? 0.677 -5.014 -16.452 1.00 96.81 116 ILE A C 1
ATOM 933 O O . ILE A 1 116 ? -0.104 -5.032 -15.504 1.00 96.81 116 ILE A O 1
ATOM 937 N N . ASP A 1 117 ? 0.932 -6.101 -17.176 1.00 97.69 117 ASP A N 1
ATOM 93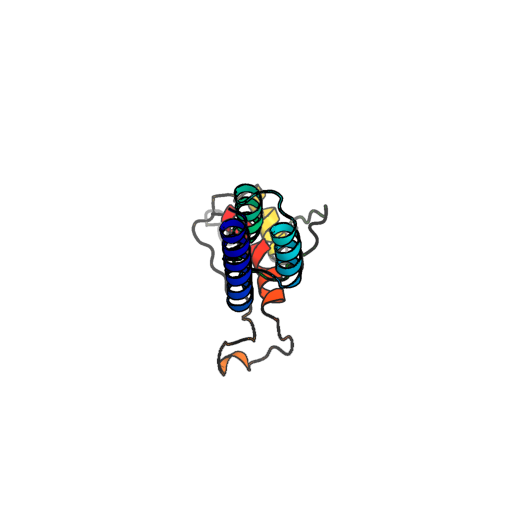8 C CA . ASP A 1 117 ? 0.223 -7.366 -16.962 1.00 97.69 117 ASP A CA 1
ATOM 939 C C . ASP A 1 117 ? 0.600 -8.021 -15.624 1.00 97.69 117 ASP A C 1
ATOM 941 O O . ASP A 1 117 ? -0.263 -8.467 -14.856 1.00 97.69 117 ASP A O 1
ATOM 945 N N . VAL A 1 118 ? 1.905 -8.054 -15.328 1.00 97.44 118 VAL A N 1
ATOM 946 C CA . VAL A 1 118 ? 2.493 -8.765 -14.186 1.00 97.44 118 VAL A CA 1
ATOM 947 C C . VAL A 1 118 ? 3.547 -7.900 -13.504 1.00 97.44 118 VAL A C 1
ATOM 949 O O . VAL A 1 118 ? 4.413 -7.319 -14.154 1.00 97.44 118 VAL A O 1
ATOM 952 N N . ILE A 1 119 ? 3.493 -7.854 -12.171 1.00 97.31 119 ILE A N 1
ATOM 953 C CA . ILE A 1 119 ? 4.500 -7.213 -11.322 1.00 97.31 119 ILE A CA 1
ATOM 954 C C . ILE A 1 119 ? 5.036 -8.270 -10.361 1.00 97.31 119 ILE A C 1
ATOM 956 O O . ILE A 1 119 ? 4.271 -8.852 -9.595 1.00 97.31 119 ILE A O 1
ATOM 960 N N . TYR A 1 120 ? 6.348 -8.491 -10.397 1.00 97.31 120 TYR A N 1
ATOM 961 C CA . TYR A 1 120 ? 7.067 -9.342 -9.453 1.00 97.31 120 TYR A CA 1
ATOM 962 C C . TYR A 1 120 ? 7.999 -8.478 -8.601 1.00 97.31 120 TYR A C 1
ATOM 964 O O . TYR A 1 120 ? 8.720 -7.636 -9.138 1.00 97.31 120 TYR A O 1
ATOM 972 N N . ILE A 1 121 ? 7.979 -8.685 -7.283 1.00 96.06 121 ILE A N 1
ATOM 973 C CA . ILE A 1 121 ? 8.874 -8.026 -6.328 1.00 96.06 121 ILE A CA 1
ATOM 974 C C . ILE A 1 121 ? 9.338 -9.028 -5.268 1.00 96.06 121 ILE A C 1
ATOM 976 O O . ILE A 1 121 ? 8.572 -9.898 -4.866 1.00 96.06 121 ILE A O 1
ATOM 980 N N . ASP A 1 122 ? 10.564 -8.844 -4.787 1.00 92.50 122 ASP A N 1
ATOM 981 C CA . ASP A 1 122 ? 11.146 -9.560 -3.647 1.00 92.50 122 ASP A CA 1
ATOM 982 C C . ASP A 1 122 ? 11.659 -8.514 -2.635 1.00 92.50 122 ASP A C 1
ATOM 984 O O . ASP A 1 122 ? 12.827 -8.119 -2.677 1.00 92.50 122 ASP A O 1
ATOM 988 N N . PRO A 1 123 ? 10.756 -7.897 -1.843 1.00 90.06 123 PRO A N 1
ATOM 989 C CA . PRO A 1 123 ? 11.121 -6.839 -0.905 1.00 90.06 123 PRO A CA 1
ATOM 990 C C . PRO A 1 123 ? 11.887 -7.398 0.308 1.00 90.06 123 PRO A C 1
ATOM 992 O O . PRO A 1 123 ? 11.803 -8.590 0.591 1.00 90.06 123 PRO A O 1
ATOM 995 N N . PRO A 1 124 ? 12.584 -6.548 1.088 1.00 83.81 124 PRO A N 1
ATOM 996 C CA . PRO A 1 124 ? 13.215 -7.000 2.324 1.00 83.81 124 PRO A CA 1
ATOM 997 C C . PRO A 1 124 ? 12.179 -7.562 3.308 1.00 83.81 124 PRO A C 1
ATOM 999 O O . PRO A 1 124 ? 11.068 -7.041 3.432 1.00 83.81 124 PRO A O 1
ATOM 1002 N N . TYR A 1 125 ? 12.571 -8.598 4.047 1.00 74.12 125 TYR A N 1
ATOM 1003 C CA . TYR A 1 125 ? 11.722 -9.256 5.036 1.00 74.12 125 TYR A CA 1
ATOM 1004 C C . TYR A 1 125 ? 11.851 -8.589 6.413 1.00 74.12 125 TYR A C 1
ATOM 1006 O O . TYR A 1 125 ? 12.932 -8.166 6.822 1.00 74.12 125 TYR A O 1
ATOM 1014 N N . GLY A 1 126 ? 10.733 -8.486 7.136 1.00 64.06 126 GLY A N 1
ATOM 1015 C CA . GLY A 1 126 ? 10.712 -7.969 8.507 1.00 64.06 126 GLY A CA 1
ATOM 1016 C C . GLY A 1 126 ? 11.302 -8.974 9.499 1.00 64.06 126 GLY A C 1
ATOM 1017 O O . GLY A 1 126 ? 11.160 -10.185 9.329 1.00 64.06 126 GLY A O 1
ATOM 1018 N N . LYS A 1 127 ? 11.933 -8.470 10.564 1.00 57.09 127 LYS A N 1
ATOM 1019 C CA . LYS A 1 127 ? 12.606 -9.288 11.589 1.00 57.09 127 LYS A CA 1
ATOM 1020 C C . LYS A 1 127 ? 11.644 -10.131 12.442 1.00 57.09 127 LYS A C 1
ATOM 1022 O O . LYS A 1 127 ? 12.051 -11.133 13.021 1.00 57.09 127 LYS A O 1
ATOM 1027 N N . ASP A 1 128 ? 10.374 -9.745 12.516 1.00 54.56 128 ASP A N 1
ATOM 1028 C CA . ASP A 1 128 ? 9.556 -10.065 13.689 1.00 54.56 128 ASP A CA 1
ATOM 1029 C C . ASP A 1 128 ? 8.946 -11.485 13.722 1.00 54.56 128 ASP A C 1
ATOM 1031 O O . ASP A 1 128 ? 8.299 -11.808 14.711 1.00 54.56 128 ASP A O 1
ATOM 1035 N N . SER A 1 129 ? 9.152 -12.368 12.727 1.00 52.16 129 SER A N 1
ATOM 1036 C CA . SER A 1 129 ? 8.811 -13.812 12.875 1.00 52.16 129 SER A CA 1
ATOM 1037 C C . SER A 1 129 ? 9.291 -14.778 11.768 1.00 52.16 129 SER A C 1
ATOM 1039 O O . SER A 1 129 ? 8.731 -15.863 11.634 1.00 52.16 129 SER A O 1
ATOM 1041 N N . MET A 1 130 ? 10.327 -14.483 10.975 1.00 46.34 130 MET A N 1
ATOM 1042 C CA . MET A 1 130 ? 10.727 -15.375 9.858 1.00 46.34 130 MET A CA 1
ATOM 1043 C C . MET A 1 130 ? 11.676 -16.531 10.251 1.00 46.34 130 MET A C 1
ATOM 1045 O O . MET A 1 130 ? 12.588 -16.882 9.503 1.00 46.34 130 MET A O 1
ATOM 1049 N N . GLY A 1 131 ? 11.457 -17.144 11.422 1.00 51.84 131 GLY A N 1
ATOM 1050 C CA . GLY A 1 131 ? 12.211 -18.319 11.884 1.00 51.84 131 GLY A CA 1
ATOM 1051 C C . GLY A 1 131 ? 13.738 -18.127 11.915 1.00 51.84 131 GLY A C 1
ATOM 1052 O O . GLY A 1 131 ? 14.255 -17.014 11.827 1.00 51.84 131 GLY A O 1
ATOM 1053 N N . GLU A 1 132 ? 14.491 -19.222 12.045 1.00 49.00 132 GLU A N 1
ATOM 1054 C CA . GLU A 1 132 ? 15.966 -19.191 12.109 1.00 49.00 132 GLU A CA 1
ATOM 1055 C C . GLU A 1 132 ? 16.642 -18.607 10.848 1.00 49.00 132 GLU A C 1
ATOM 1057 O O . GLU A 1 132 ? 17.793 -18.177 10.917 1.00 49.00 132 GLU A O 1
ATOM 1062 N N . PHE A 1 133 ? 15.927 -18.529 9.719 1.00 47.12 133 PHE A N 1
ATOM 1063 C CA . PHE A 1 133 ? 16.446 -18.066 8.427 1.00 47.12 133 PHE A CA 1
ATOM 1064 C C . PHE A 1 133 ? 16.618 -16.543 8.325 1.00 47.12 133 PHE A C 1
ATOM 1066 O O . PHE A 1 133 ? 17.385 -16.074 7.490 1.00 47.12 133 PHE A O 1
ATOM 1073 N N . ALA A 1 134 ? 15.979 -15.755 9.196 1.00 44.91 134 ALA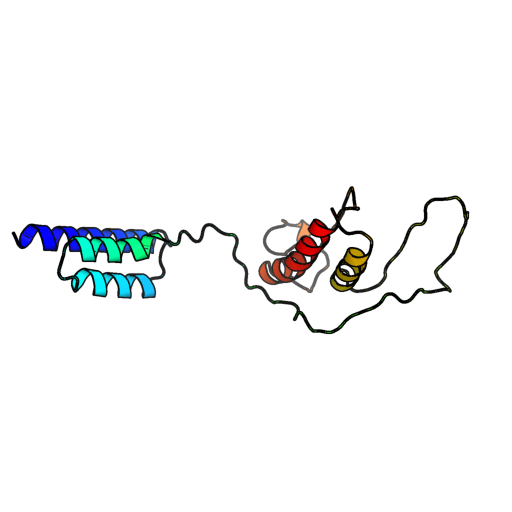 A N 1
ATOM 1074 C CA . ALA A 1 134 ? 16.139 -14.296 9.230 1.00 44.91 134 ALA A CA 1
ATOM 1075 C C . ALA A 1 134 ? 17.388 -13.819 10.000 1.00 44.91 134 ALA A C 1
ATOM 1077 O O . ALA A 1 134 ? 17.633 -12.617 10.096 1.00 44.91 134 ALA A O 1
ATOM 1078 N N . LYS A 1 135 ? 18.194 -14.739 10.555 1.00 45.00 135 LYS A N 1
ATOM 1079 C CA . LYS A 1 135 ? 19.465 -14.403 11.225 1.00 45.00 135 LYS A CA 1
ATOM 1080 C C . LYS A 1 135 ? 20.561 -13.951 10.252 1.00 45.00 135 LYS A C 1
ATOM 1082 O O . LYS A 1 135 ? 21.608 -13.493 10.701 1.00 45.00 135 LYS A O 1
ATOM 1087 N N . THR A 1 136 ? 20.361 -14.077 8.941 1.00 42.50 136 THR A N 1
ATOM 1088 C CA . THR A 1 136 ? 21.400 -13.766 7.957 1.00 42.50 136 THR A CA 1
ATOM 1089 C C . THR A 1 136 ? 21.378 -12.290 7.544 1.00 42.50 136 THR A C 1
ATOM 1091 O O . THR A 1 136 ? 20.493 -11.840 6.821 1.00 42.50 136 THR A O 1
ATOM 1094 N N . ASN A 1 137 ? 22.434 -11.581 7.951 1.00 42.59 137 ASN A N 1
ATOM 1095 C CA . ASN A 1 137 ? 23.090 -10.472 7.239 1.00 42.59 137 ASN A CA 1
ATOM 1096 C C . ASN A 1 137 ? 22.488 -9.058 7.264 1.00 42.59 137 ASN A C 1
ATOM 1098 O O . ASN A 1 137 ? 23.036 -8.183 6.595 1.00 42.59 137 ASN A O 1
ATOM 1102 N N . TYR A 1 138 ? 21.454 -8.774 8.055 1.00 46.06 138 TYR A N 1
ATOM 1103 C CA . TYR A 1 138 ? 20.971 -7.397 8.214 1.00 46.06 138 TYR A CA 1
ATOM 1104 C C . TYR A 1 138 ? 21.146 -6.907 9.655 1.00 46.06 138 TYR A C 1
ATOM 1106 O O . TYR A 1 138 ? 20.268 -7.092 10.494 1.00 46.06 138 TYR A O 1
ATOM 1114 N N . ASP A 1 139 ? 22.249 -6.197 9.924 1.00 48.38 139 ASP A N 1
ATOM 1115 C CA . ASP A 1 139 ? 22.391 -5.359 11.133 1.00 48.38 139 ASP A CA 1
ATOM 1116 C C . ASP A 1 139 ? 21.270 -4.300 11.226 1.00 48.38 139 ASP A C 1
ATOM 1118 O O . ASP A 1 139 ? 20.930 -3.805 12.302 1.00 48.38 139 ASP A O 1
ATOM 1122 N N . ASN A 1 140 ? 20.621 -4.001 10.095 1.00 50.81 140 ASN A N 1
ATOM 1123 C CA . ASN A 1 140 ? 19.431 -3.167 10.008 1.00 50.81 140 ASN A CA 1
ATOM 1124 C C . ASN A 1 140 ? 18.165 -3.991 10.271 1.00 50.81 140 ASN A C 1
ATOM 1126 O O . ASN A 1 140 ? 17.481 -4.430 9.347 1.00 50.81 140 ASN A O 1
ATOM 1130 N N . ALA A 1 141 ? 17.824 -4.165 11.545 1.00 57.12 141 ALA A N 1
ATOM 1131 C CA . ALA A 1 141 ? 16.526 -4.683 11.959 1.00 57.12 141 ALA A CA 1
ATOM 1132 C C . ALA A 1 141 ? 15.393 -3.730 11.515 1.00 57.12 141 ALA A C 1
ATOM 1134 O O . ALA A 1 141 ? 15.036 -2.794 12.233 1.00 57.12 141 ALA A O 1
ATOM 1135 N N . ILE A 1 142 ? 14.824 -3.945 10.324 1.00 65.25 142 ILE A N 1
ATOM 1136 C CA . ILE A 1 142 ? 13.646 -3.198 9.867 1.00 65.25 142 ILE A CA 1
ATOM 1137 C C . ILE A 1 142 ? 12.440 -3.692 10.672 1.00 65.25 142 ILE A C 1
ATOM 1139 O O . ILE A 1 142 ? 12.030 -4.849 10.560 1.00 65.25 142 ILE A O 1
ATOM 1143 N N . THR A 1 143 ? 11.879 -2.809 11.498 1.00 72.50 143 THR A N 1
ATOM 1144 C CA . THR A 1 143 ? 10.652 -3.084 12.254 1.00 72.50 143 THR A CA 1
ATOM 1145 C C . THR A 1 143 ? 9.461 -3.242 11.313 1.00 72.50 143 THR A C 1
ATOM 1147 O O . THR A 1 143 ? 9.445 -2.659 10.222 1.00 72.50 143 THR A O 1
ATOM 1150 N N . ARG A 1 144 ? 8.424 -3.964 11.754 1.00 77.94 144 ARG A N 1
ATOM 1151 C CA . ARG A 1 144 ? 7.144 -4.072 11.036 1.00 77.94 144 ARG A CA 1
ATOM 1152 C C . ARG A 1 144 ? 6.659 -2.725 10.483 1.00 77.94 144 ARG A C 1
ATOM 1154 O O . ARG A 1 144 ? 6.411 -2.607 9.288 1.00 77.94 144 ARG A O 1
ATOM 1161 N N . ASP A 1 145 ? 6.568 -1.698 11.322 1.00 73.25 145 ASP A N 1
ATOM 1162 C CA . ASP A 1 145 ? 5.996 -0.406 10.922 1.00 73.25 145 ASP A CA 1
ATOM 1163 C C . ASP A 1 145 ? 6.876 0.353 9.924 1.00 73.25 145 ASP A C 1
ATOM 1165 O O . ASP A 1 145 ? 6.350 1.016 9.028 1.00 73.25 145 ASP A O 1
ATOM 1169 N N . ASN A 1 146 ? 8.204 0.204 10.005 1.00 76.19 146 ASN A N 1
ATOM 1170 C CA . ASN A 1 146 ? 9.117 0.754 9.002 1.00 76.19 146 ASN A CA 1
ATOM 1171 C C . ASN A 1 146 ? 8.937 0.051 7.650 1.00 76.19 146 ASN A C 1
ATOM 1173 O O . ASN A 1 146 ? 8.828 0.721 6.623 1.00 76.19 146 ASN A O 1
ATOM 1177 N N . LEU A 1 147 ? 8.864 -1.284 7.651 1.00 83.44 147 LEU A N 1
ATOM 1178 C CA . LEU A 1 147 ? 8.665 -2.076 6.438 1.00 83.44 147 LEU A CA 1
ATOM 1179 C C . LEU A 1 147 ? 7.340 -1.716 5.757 1.00 83.44 147 LEU A C 1
ATOM 1181 O O . LEU A 1 147 ? 7.305 -1.447 4.557 1.00 83.44 147 LEU A O 1
ATOM 1185 N N . LEU A 1 148 ? 6.257 -1.658 6.529 1.00 84.94 148 LEU A N 1
ATOM 1186 C CA . LEU A 1 148 ? 4.929 -1.314 6.026 1.00 84.94 148 LEU A CA 1
ATOM 1187 C C . LEU A 1 148 ? 4.858 0.126 5.524 1.00 84.94 148 LEU A C 1
ATOM 1189 O O . LEU A 1 148 ? 4.298 0.370 4.456 1.00 84.94 148 LEU A O 1
ATOM 1193 N N . SER A 1 149 ? 5.465 1.070 6.246 1.00 83.69 149 SER A N 1
ATOM 1194 C CA . SER A 1 149 ? 5.534 2.474 5.825 1.00 83.69 149 SER A CA 1
ATOM 1195 C C . SER A 1 149 ? 6.275 2.649 4.507 1.00 83.69 149 SER A C 1
ATOM 1197 O O . SER A 1 149 ? 5.844 3.443 3.674 1.00 83.69 149 SER A O 1
ATOM 1199 N N . MET A 1 150 ? 7.342 1.876 4.294 1.00 86.25 150 MET A N 1
ATOM 1200 C CA . MET A 1 150 ? 8.105 1.879 3.048 1.00 86.25 150 MET A CA 1
ATOM 1201 C C . MET A 1 150 ? 7.335 1.202 1.902 1.00 86.25 150 MET A C 1
ATOM 1203 O O . MET A 1 150 ? 7.281 1.735 0.792 1.00 86.25 150 MET A O 1
ATOM 1207 N N . LEU A 1 151 ? 6.728 0.035 2.142 1.00 90.38 151 LEU A N 1
ATOM 1208 C CA . LEU A 1 151 ? 6.053 -0.746 1.099 1.00 90.38 151 LEU A CA 1
ATOM 1209 C C . LEU A 1 151 ? 4.724 -0.139 0.656 1.00 90.38 151 LEU A C 1
ATOM 1211 O O . LEU A 1 151 ? 4.427 -0.136 -0.538 1.00 90.38 151 LEU A O 1
ATOM 1215 N N . TYR A 1 152 ? 3.930 0.384 1.590 1.00 90.62 152 TYR A N 1
ATOM 1216 C CA . TYR A 1 152 ? 2.585 0.885 1.318 1.00 90.62 152 TYR A CA 1
ATOM 1217 C C . TYR A 1 152 ? 2.502 1.848 0.116 1.00 90.62 152 TYR A C 1
ATOM 1219 O O . TYR A 1 152 ? 1.740 1.557 -0.809 1.00 90.62 152 TYR A O 1
ATOM 1227 N N . PRO A 1 153 ? 3.272 2.957 0.048 1.00 90.44 153 PRO A N 1
ATOM 1228 C CA . PRO A 1 153 ? 3.192 3.868 -1.094 1.00 90.44 153 PRO A CA 1
ATOM 1229 C C . PRO A 1 153 ? 3.592 3.188 -2.411 1.00 90.44 153 PRO A C 1
ATOM 1231 O O . PRO A 1 153 ? 2.936 3.389 -3.431 1.00 90.44 153 PRO A O 1
ATOM 1234 N N . ARG A 1 154 ? 4.613 2.326 -2.390 1.00 93.75 154 ARG A N 1
ATOM 1235 C CA . ARG A 1 154 ? 5.116 1.618 -3.578 1.00 93.75 154 ARG A CA 1
ATOM 1236 C C . ARG A 1 154 ? 4.081 0.641 -4.130 1.00 93.75 154 ARG A C 1
ATOM 1238 O O . ARG A 1 154 ? 3.834 0.632 -5.332 1.00 93.75 154 ARG A O 1
ATOM 1245 N N . LEU A 1 155 ? 3.414 -0.118 -3.262 1.00 95.25 155 LEU A N 1
ATOM 1246 C CA . LEU A 1 155 ? 2.347 -1.043 -3.657 1.00 95.25 155 LEU A CA 1
ATOM 1247 C C . LEU A 1 155 ? 1.113 -0.308 -4.198 1.00 95.25 155 LEU A C 1
ATOM 1249 O O . LEU A 1 155 ? 0.503 -0.760 -5.166 1.00 95.25 155 LEU A O 1
ATOM 1253 N N . VAL A 1 156 ? 0.769 0.853 -3.631 1.00 93.81 156 VAL A N 1
ATOM 1254 C CA . VAL A 1 156 ? -0.321 1.701 -4.145 1.00 93.81 156 VAL A CA 1
ATOM 1255 C C . VAL A 1 156 ? -0.020 2.218 -5.555 1.00 93.81 156 VAL A C 1
ATOM 1257 O O . VAL A 1 156 ? -0.930 2.256 -6.387 1.00 93.81 156 VAL A O 1
ATOM 1260 N N . LEU A 1 157 ? 1.227 2.604 -5.841 1.00 94.31 157 LEU A N 1
ATOM 1261 C CA . LEU A 1 157 ? 1.649 3.020 -7.184 1.00 94.31 157 LEU A CA 1
ATOM 1262 C C . LEU A 1 157 ? 1.708 1.829 -8.149 1.00 94.31 157 LEU A C 1
ATOM 1264 O O . LEU A 1 157 ? 1.166 1.912 -9.247 1.00 94.31 157 LEU A O 1
ATOM 1268 N N . ALA A 1 158 ? 2.281 0.699 -7.724 1.00 96.69 158 ALA A N 1
ATOM 1269 C CA . ALA A 1 158 ? 2.344 -0.527 -8.518 1.00 96.69 158 ALA A CA 1
ATOM 1270 C C . ALA A 1 158 ? 0.947 -1.016 -8.932 1.00 96.69 158 ALA A C 1
ATOM 1272 O O . ALA A 1 158 ? 0.736 -1.390 -10.083 1.00 96.69 158 ALA A O 1
ATOM 1273 N N . ARG A 1 159 ? -0.041 -0.931 -8.033 1.00 97.12 159 ARG A N 1
ATOM 1274 C CA . ARG A 1 159 ? -1.437 -1.267 -8.346 1.00 97.12 159 ARG A CA 1
ATOM 1275 C C . ARG A 1 159 ? -2.029 -0.395 -9.453 1.00 97.12 159 ARG A C 1
ATOM 1277 O O . ARG A 1 159 ? -2.876 -0.882 -10.174 1.00 97.12 159 ARG A O 1
ATOM 1284 N N . GLN A 1 160 ? -1.619 0.867 -9.575 1.00 96.88 160 GLN A N 1
ATOM 1285 C CA . GLN A 1 160 ? -2.115 1.764 -10.628 1.00 96.88 160 GLN A CA 1
ATOM 1286 C C . GLN A 1 160 ? -1.466 1.505 -11.997 1.00 96.88 160 GLN A C 1
ATOM 1288 O O . GLN A 1 160 ? -1.929 2.035 -13.007 1.00 96.88 160 GLN A O 1
ATOM 1293 N N . LEU A 1 161 ? -0.362 0.756 -12.033 1.00 96.25 161 LEU A N 1
ATOM 1294 C CA . LEU A 1 161 ? 0.283 0.342 -13.277 1.00 96.25 161 LEU A CA 1
ATOM 1295 C C . LEU A 1 161 ? -0.392 -0.887 -13.897 1.00 96.25 161 LEU A C 1
ATOM 1297 O O . LEU A 1 161 ? -0.306 -1.047 -15.111 1.00 96.25 161 LEU A O 1
ATOM 1301 N N . ARG A 1 162 ? -1.058 -1.715 -13.084 1.00 88.81 162 ARG A N 1
ATOM 1302 C CA . ARG A 1 162 ? -1.973 -2.763 -13.557 1.00 88.81 162 ARG A CA 1
ATOM 1303 C C . ARG A 1 162 ? -3.351 -2.178 -13.841 1.00 88.81 162 ARG A C 1
ATOM 1305 O O . ARG A 1 162 ? -4.000 -2.686 -14.771 1.00 88.81 162 ARG A O 1
#

Secondary structure (DSSP, 8-state):
-HHHHHHHHHHHHHHHHHHHHTTSS-HHHHHHHHHHHHH-SSHHHHHHHHHHTTS----S-----------S--------TTT---S-SSSPPP----S-HHHHHHHHHHHHTT--S-----PPPPTTS-GGGGGSS-SS---HHHHHHHHHHHHHHHHHH-

Foldseek 3Di:
DVVVLVVLLVVLLVVLVVCVVVVQDDPVLSVVLNVQLVPDPDSVSNVVSSVVSVPDPVPDDDADQPAPDPDPDQDDDDDDPVPDDDPDPPDDDDDDDDDDLLNVLVVCCVPQFCNDPDDDDDDDDAPPDPPPVSPPDDPPRQHPRNSCNSVVSNVVSVVRSD

Radius of gyration: 27.2 Å; chains: 1; bounding box: 68×38×74 Å

Sequence (162 aa):
MTNNTQQVKTDLIAELDQRIADGIIEKTNADLLKKLITSADSINEAIMIAELGTTYKRTGFHFDKRLERMTDTIKYFKKNEKLSFVQDKNALTHKLIIGDNYDALLNLLIEYRGKIDVIYIDPPYGKDSMGEFAKTNYDNAITRDNLLSMLYPRLVLARQLR